Protein AF-A0A1R1INX1-F1 (afdb_monomer_lite)

pLDDT: mean 81.94, std 20.35, range [37.38, 98.44]

Radius of gyration: 22.12 Å; chains: 1; bounding box: 58×34×65 Å

Sequence (127 aa):
MRASTAHDFSGAVPVVSIDDELLDIIALLHTAPIRSFDLSTAAVITGPFIEGRVCIRMDGRSWSLPTVSCSVLALLVRLERSLRACDLFADAFNAAVVQAEAKVDAVNAWSARVRPGAPASDQEALA

Foldseek 3Di:
DDDDPDDPPVPPPPPPVQDPVLVVVLVLLPPPPWPDWDWDWDFDDDPPDTFIWIWIDTPNDIDIDTLVSLLVSLVVLCVPPVRPPSVVSSVVSNVRSVVSVVNSVVVVVVVVVPDPDPPPPPPPPDD

Secondary structure (DSSP, 8-state):
---------TT--------HHHHHHHHHHTSSSP--EEEEEEEEEETTEEEEEEEEEETTEEEEEEHHHHHHHHHHHHH-TTSTTHHHHHHHHHHHHHHHHHHHHHHHHHHHHH-S-PPP---S---

Structure (mmCIF, N/CA/C/O backbone):
data_AF-A0A1R1INX1-F1
#
_entry.id   AF-A0A1R1INX1-F1
#
loop_
_atom_site.group_PDB
_atom_site.id
_atom_site.type_symbol
_atom_site.label_atom_id
_atom_site.label_alt_id
_atom_site.label_comp_id
_atom_site.label_asym_id
_atom_site.label_entity_id
_atom_site.label_seq_id
_atom_site.pdbx_PDB_ins_code
_atom_site.Cartn_x
_atom_site.Cartn_y
_atom_site.Cartn_z
_atom_site.occupancy
_atom_site.B_iso_or_equiv
_atom_site.auth_seq_id
_atom_site.auth_comp_id
_atom_site.auth_asym_id
_atom_site.auth_atom_id
_atom_site.pdbx_PDB_model_num
ATOM 1 N N . MET A 1 1 ? 41.197 -21.918 24.699 1.00 37.38 1 MET A N 1
ATOM 2 C CA . MET A 1 1 ? 39.722 -21.924 24.796 1.00 37.38 1 MET A CA 1
ATOM 3 C C . MET A 1 1 ? 39.267 -20.466 24.785 1.00 37.38 1 MET A C 1
ATOM 5 O O . MET A 1 1 ? 39.442 -19.787 25.785 1.00 37.38 1 MET A O 1
ATOM 9 N N . ARG A 1 2 ? 38.873 -19.917 23.625 1.00 38.59 2 ARG A N 1
ATOM 10 C CA . ARG A 1 2 ? 38.417 -18.517 23.517 1.00 38.59 2 ARG A CA 1
ATOM 11 C C . ARG A 1 2 ? 36.911 -18.488 23.764 1.00 38.59 2 ARG A C 1
ATOM 13 O O . ARG A 1 2 ? 36.177 -19.185 23.072 1.00 38.59 2 ARG A O 1
ATOM 20 N N . ALA A 1 3 ? 36.490 -17.734 24.776 1.00 40.50 3 ALA A N 1
ATOM 21 C CA . ALA A 1 3 ? 35.089 -17.525 25.102 1.00 40.50 3 ALA A CA 1
ATOM 22 C C . ALA A 1 3 ? 34.399 -16.773 23.954 1.00 40.50 3 ALA A C 1
ATOM 24 O O . ALA A 1 3 ? 34.839 -15.698 23.551 1.00 40.50 3 ALA A O 1
ATOM 25 N N . SER A 1 4 ? 33.344 -17.384 23.421 1.00 46.06 4 SER A N 1
ATOM 26 C CA . SER A 1 4 ? 32.427 -16.780 22.462 1.00 46.06 4 SER A CA 1
ATOM 27 C C . SER A 1 4 ? 31.556 -15.775 23.209 1.00 46.06 4 SER A C 1
ATOM 29 O O . SER A 1 4 ? 30.741 -16.163 24.043 1.00 46.06 4 SER A O 1
ATOM 31 N N . THR A 1 5 ? 31.731 -14.485 22.937 1.00 47.03 5 THR A N 1
ATOM 32 C CA . THR A 1 5 ? 30.812 -13.440 23.394 1.00 47.03 5 THR A CA 1
ATOM 33 C C . THR A 1 5 ? 29.545 -13.513 22.549 1.00 47.03 5 THR A C 1
ATOM 35 O O . THR A 1 5 ? 29.437 -12.841 21.523 1.00 47.03 5 THR A O 1
ATOM 38 N N . ALA A 1 6 ? 28.601 -14.363 22.954 1.00 50.59 6 ALA A N 1
ATOM 39 C CA . ALA A 1 6 ? 27.237 -14.305 22.449 1.00 50.59 6 ALA A CA 1
ATOM 40 C C . ALA A 1 6 ? 26.687 -12.901 22.744 1.00 50.59 6 ALA A C 1
ATOM 42 O O . ALA A 1 6 ? 26.572 -12.509 23.904 1.00 50.59 6 ALA A O 1
ATOM 43 N N . HIS A 1 7 ? 26.446 -12.112 21.697 1.00 46.25 7 HIS A N 1
ATOM 44 C CA . HIS A 1 7 ? 25.705 -10.863 21.822 1.00 46.25 7 HIS A CA 1
ATOM 45 C C . HIS A 1 7 ? 24.255 -11.228 22.125 1.00 46.25 7 HIS A C 1
ATOM 47 O O . HIS A 1 7 ? 23.558 -11.793 21.284 1.00 46.25 7 HIS A O 1
ATOM 53 N N . ASP A 1 8 ? 23.848 -10.967 23.360 1.00 43.69 8 ASP A N 1
ATOM 54 C CA . ASP A 1 8 ? 22.480 -11.130 23.817 1.00 43.69 8 ASP A CA 1
ATOM 55 C C . ASP A 1 8 ? 21.645 -9.974 23.239 1.00 43.69 8 ASP A C 1
ATOM 57 O O . ASP A 1 8 ? 21.822 -8.817 23.615 1.00 43.69 8 ASP A O 1
ATOM 61 N N . PHE A 1 9 ? 20.787 -10.273 22.260 1.00 50.38 9 PHE A N 1
ATOM 62 C CA . PHE A 1 9 ? 19.853 -9.313 21.647 1.00 50.38 9 PHE A CA 1
ATOM 63 C C . PHE A 1 9 ? 18.531 -9.208 22.431 1.00 50.38 9 PHE A C 1
ATOM 65 O O . PHE A 1 9 ? 17.523 -8.730 21.904 1.00 50.38 9 PHE A O 1
ATOM 72 N N . SER A 1 10 ? 18.506 -9.659 23.689 1.00 42.09 10 SER A N 1
ATOM 73 C CA . SER A 1 10 ? 17.348 -9.537 24.574 1.00 42.09 10 SER A CA 1
ATOM 74 C C . SER A 1 10 ? 17.062 -8.061 24.880 1.00 42.09 10 SER A C 1
ATOM 76 O O . SER A 1 10 ? 17.700 -7.445 25.730 1.00 42.09 10 SER A O 1
ATOM 78 N N . GLY A 1 11 ? 16.121 -7.469 24.138 1.00 40.94 11 GLY A N 1
ATOM 79 C CA . GLY A 1 11 ? 15.646 -6.097 24.352 1.00 40.94 11 GLY A CA 1
ATOM 80 C C . GLY A 1 11 ? 15.815 -5.137 23.173 1.00 40.94 11 GLY A C 1
ATOM 81 O O . GLY A 1 11 ? 15.417 -3.979 23.290 1.00 40.94 11 GLY A O 1
ATOM 82 N N . ALA A 1 12 ? 16.348 -5.586 22.032 1.00 38.53 12 ALA A N 1
ATOM 83 C CA . ALA A 1 12 ? 16.347 -4.779 20.814 1.00 38.53 12 ALA A CA 1
ATOM 84 C C . ALA A 1 12 ? 14.921 -4.694 20.239 1.00 38.53 12 ALA A C 1
ATOM 86 O O . ALA A 1 12 ? 14.538 -5.462 19.361 1.00 38.53 12 ALA A O 1
ATOM 87 N N . VAL A 1 13 ? 14.116 -3.763 20.753 1.00 47.78 13 VAL A N 1
ATOM 88 C CA . VAL A 1 13 ? 12.906 -3.313 20.063 1.00 47.78 13 VAL A CA 1
ATOM 89 C C . VAL A 1 13 ? 13.390 -2.392 18.946 1.00 47.78 13 VAL A C 1
ATOM 91 O O . VAL A 1 13 ? 13.960 -1.343 19.258 1.00 47.78 13 VAL A O 1
ATOM 94 N N . PRO A 1 14 ? 13.244 -2.752 17.658 1.00 43.56 14 PRO A N 1
ATOM 95 C CA . PRO A 1 14 ? 13.551 -1.810 16.599 1.00 43.56 14 PRO A CA 1
ATOM 96 C C . PRO A 1 14 ? 12.647 -0.596 16.805 1.00 43.56 14 PRO A C 1
ATOM 98 O O . PRO A 1 14 ? 11.424 -0.703 16.723 1.00 43.56 14 PRO A O 1
ATOM 101 N N . VAL A 1 15 ? 13.248 0.555 17.110 1.00 43.31 15 VAL A N 1
ATOM 102 C CA . VAL A 1 15 ? 12.561 1.842 17.010 1.00 43.31 15 VAL A CA 1
ATOM 103 C C . VAL A 1 15 ? 12.365 2.077 15.521 1.00 43.31 15 VAL A C 1
ATOM 105 O O . VAL A 1 15 ? 13.183 2.695 14.844 1.00 43.31 15 VAL A O 1
ATOM 108 N N . VAL A 1 16 ? 11.301 1.491 14.981 1.00 50.59 16 VAL A N 1
ATOM 109 C CA . VAL A 1 16 ? 10.758 1.910 13.701 1.00 50.59 16 VAL A CA 1
ATOM 110 C C . VAL A 1 16 ? 10.175 3.284 13.988 1.00 50.59 16 VAL A C 1
ATOM 112 O O . VAL A 1 16 ? 9.192 3.392 14.716 1.00 50.59 16 VAL A O 1
ATOM 115 N N . SER A 1 17 ? 10.824 4.342 13.503 1.00 57.72 17 SER A N 1
ATOM 116 C CA . SER A 1 17 ? 10.170 5.645 13.419 1.00 57.72 17 SER A CA 1
ATOM 117 C C . SER A 1 17 ? 8.960 5.442 12.516 1.00 57.72 17 SER A C 1
ATOM 119 O O . SER A 1 17 ? 9.120 5.280 11.308 1.00 57.72 17 SER A O 1
ATOM 121 N N . ILE A 1 18 ? 7.778 5.316 13.114 1.00 64.94 18 ILE A N 1
ATOM 122 C CA . ILE A 1 18 ? 6.543 5.120 12.363 1.00 64.94 18 ILE A CA 1
ATOM 123 C C . ILE A 1 18 ? 6.227 6.462 11.718 1.00 64.94 18 ILE A C 1
ATOM 125 O O . ILE A 1 18 ? 6.137 7.471 12.411 1.00 64.94 18 ILE A O 1
ATOM 129 N N . ASP A 1 19 ? 6.132 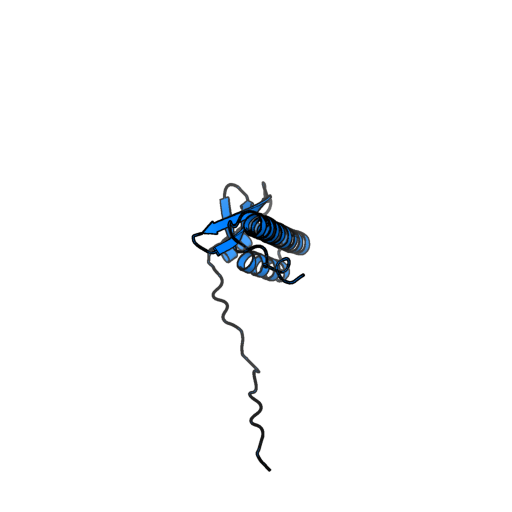6.459 10.395 1.00 80.81 19 ASP A N 1
ATOM 130 C CA . ASP A 1 19 ? 5.787 7.638 9.609 1.00 80.81 19 ASP A CA 1
ATOM 131 C C . ASP A 1 19 ? 4.395 8.153 10.020 1.00 80.81 19 ASP A C 1
ATOM 133 O O . ASP A 1 19 ? 3.470 7.354 10.220 1.00 80.81 19 ASP A O 1
ATOM 137 N N . ASP A 1 20 ? 4.247 9.475 10.145 1.00 86.44 20 ASP A N 1
ATOM 138 C CA . ASP A 1 20 ? 2.989 10.133 10.516 1.00 86.44 20 ASP A CA 1
ATOM 139 C C . ASP A 1 20 ? 1.858 9.737 9.554 1.00 86.44 20 ASP A C 1
ATOM 141 O O . ASP A 1 20 ? 0.709 9.582 9.972 1.00 86.44 20 ASP A O 1
ATOM 145 N N . GLU A 1 21 ? 2.184 9.483 8.280 1.00 89.06 21 GLU A N 1
ATOM 146 C CA . GLU A 1 21 ? 1.223 8.993 7.286 1.00 89.06 21 GLU A CA 1
ATOM 147 C C . GLU A 1 21 ? 0.618 7.632 7.670 1.00 89.06 21 GLU A C 1
ATOM 149 O O . GLU A 1 21 ? -0.579 7.413 7.482 1.00 89.06 21 GLU A O 1
ATOM 154 N N . LEU A 1 22 ? 1.410 6.715 8.240 1.00 93.25 22 LEU A N 1
ATOM 155 C CA . LEU A 1 22 ? 0.918 5.392 8.637 1.00 93.25 22 LEU A CA 1
ATOM 156 C C . LEU A 1 22 ? -0.027 5.488 9.832 1.00 93.25 22 LEU A C 1
ATOM 158 O O . LEU A 1 22 ? -1.079 4.844 9.842 1.00 93.25 22 LEU A O 1
ATOM 162 N N . LEU A 1 23 ? 0.340 6.303 10.823 1.00 91.44 23 LEU A N 1
ATOM 163 C CA . LEU A 1 23 ? -0.486 6.542 12.007 1.00 91.44 23 LEU A CA 1
ATOM 164 C C . LEU A 1 23 ? -1.820 7.182 11.626 1.00 91.44 23 LEU A C 1
ATOM 166 O O . LEU A 1 23 ? -2.868 6.790 12.135 1.00 91.44 23 LEU A O 1
ATOM 170 N N . ASP A 1 24 ? -1.783 8.126 10.693 1.00 92.94 24 ASP A N 1
ATOM 171 C CA . ASP A 1 24 ? -2.959 8.809 10.180 1.00 92.94 24 ASP A CA 1
ATOM 172 C C . ASP A 1 24 ? -3.913 7.856 9.437 1.00 92.94 24 ASP A C 1
ATOM 174 O O . ASP A 1 24 ? -5.122 7.866 9.685 1.00 92.94 24 ASP A O 1
ATOM 178 N N . ILE A 1 25 ? -3.384 6.957 8.599 1.00 94.69 25 ILE A N 1
ATOM 179 C CA . ILE A 1 25 ? -4.194 5.929 7.928 1.00 94.69 25 ILE A CA 1
ATOM 180 C C . ILE A 1 25 ? -4.833 4.981 8.951 1.00 94.69 25 ILE A C 1
ATOM 182 O O . ILE A 1 25 ? -6.027 4.693 8.849 1.00 94.69 25 ILE A O 1
ATOM 186 N N . ILE A 1 26 ? -4.080 4.518 9.954 1.00 93.38 26 ILE A N 1
ATOM 187 C CA . ILE A 1 26 ? -4.616 3.648 11.014 1.00 93.38 26 ILE A CA 1
ATOM 188 C C . ILE A 1 26 ? -5.719 4.370 11.796 1.00 93.38 26 ILE A C 1
ATOM 190 O O . ILE A 1 26 ? -6.782 3.795 12.032 1.00 93.38 26 ILE A O 1
ATOM 194 N N . ALA A 1 27 ? -5.510 5.640 12.151 1.00 91.81 27 ALA A N 1
ATOM 195 C CA . ALA A 1 27 ? -6.508 6.441 12.851 1.00 91.81 27 ALA A CA 1
ATOM 196 C C . ALA A 1 27 ? -7.815 6.555 12.051 1.00 91.81 27 ALA A C 1
ATOM 198 O O . ALA A 1 27 ? -8.897 6.398 12.615 1.00 91.81 27 ALA A O 1
ATOM 199 N N . LEU A 1 28 ? -7.733 6.760 10.734 1.00 92.25 28 LEU A N 1
ATOM 200 C CA . LEU A 1 28 ? -8.903 6.782 9.854 1.00 92.25 28 LEU A CA 1
ATOM 201 C C . LEU A 1 28 ? -9.592 5.422 9.718 1.00 92.25 28 LEU A C 1
ATOM 203 O O . LEU A 1 28 ? -10.819 5.381 9.690 1.00 92.25 28 LEU A O 1
ATOM 207 N N . LEU A 1 29 ? -8.852 4.312 9.674 1.00 92.62 29 LEU A N 1
ATOM 208 C CA . LEU A 1 29 ? -9.464 2.977 9.640 1.00 92.62 29 LEU A CA 1
ATOM 209 C C . LEU A 1 29 ? -10.341 2.721 10.879 1.00 92.62 29 LEU A C 1
ATOM 211 O O . LEU A 1 29 ? -11.355 2.028 10.795 1.00 92.62 29 LEU A O 1
ATOM 215 N N . HIS A 1 30 ? -9.999 3.333 12.017 1.00 90.56 30 HIS A N 1
ATOM 216 C CA . HIS A 1 30 ? -10.817 3.297 13.233 1.00 90.56 30 HIS A CA 1
ATOM 217 C C . HIS A 1 30 ? -12.057 4.207 13.176 1.00 90.56 30 HIS A C 1
ATOM 219 O O . HIS A 1 30 ? -12.973 4.045 13.988 1.00 90.56 30 HIS A O 1
ATOM 225 N N . THR A 1 31 ? -12.146 5.137 12.219 1.00 84.75 31 THR A N 1
ATOM 226 C CA . THR A 1 31 ? -13.328 5.994 12.045 1.00 84.75 31 THR A CA 1
ATOM 227 C C . THR A 1 31 ? -14.444 5.236 11.321 1.00 84.75 31 THR A C 1
ATOM 229 O O . THR A 1 31 ? -14.555 5.220 10.101 1.00 84.75 31 THR A O 1
ATOM 232 N N . ALA A 1 32 ? -15.293 4.551 12.090 1.00 73.00 32 ALA A N 1
ATOM 233 C CA . ALA A 1 32 ? -16.455 3.854 11.549 1.00 73.00 32 ALA A CA 1
ATOM 234 C C . ALA A 1 32 ? -17.704 4.767 11.493 1.00 73.00 32 ALA A C 1
ATOM 236 O O . ALA A 1 32 ? -17.972 5.488 12.458 1.00 73.00 32 ALA A O 1
ATOM 237 N N . PRO A 1 33 ? -18.539 4.676 10.435 1.00 83.50 33 PRO A N 1
ATOM 238 C CA . PRO A 1 33 ? -18.349 3.862 9.232 1.00 83.50 33 PRO A CA 1
ATOM 239 C C . PRO A 1 33 ? -17.424 4.534 8.201 1.00 83.50 33 PRO A C 1
ATOM 241 O O . PRO A 1 33 ? -17.624 5.704 7.877 1.00 83.50 33 PRO A O 1
ATOM 244 N N . ILE A 1 34 ? -16.501 3.756 7.621 1.00 85.38 34 ILE A N 1
ATOM 245 C CA . ILE A 1 34 ? -15.698 4.170 6.458 1.00 85.38 34 ILE A CA 1
ATOM 246 C C . ILE A 1 34 ? -16.628 4.252 5.243 1.00 85.38 34 ILE A C 1
ATOM 248 O O . ILE A 1 34 ? -17.361 3.300 4.953 1.00 85.38 34 ILE A O 1
ATOM 252 N N . ARG A 1 35 ? -16.629 5.384 4.532 1.00 87.69 35 ARG A N 1
ATOM 253 C CA . ARG A 1 35 ? -17.554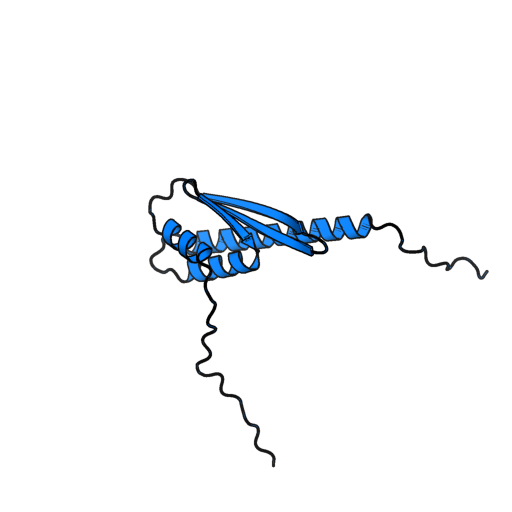 5.631 3.406 1.00 87.69 35 ARG A CA 1
ATOM 254 C C . ARG A 1 35 ? -16.959 5.239 2.061 1.00 87.69 35 ARG A C 1
ATOM 256 O O . ARG A 1 35 ? -17.700 4.903 1.140 1.00 87.69 35 ARG A O 1
ATOM 263 N N . SER A 1 36 ? -15.639 5.299 1.942 1.00 90.50 36 SER A N 1
ATOM 264 C CA . SER A 1 36 ? -14.893 4.924 0.744 1.00 90.50 36 SER A CA 1
ATOM 265 C C . SER A 1 36 ? -13.512 4.397 1.110 1.00 90.50 36 SER A C 1
ATOM 267 O O . SER A 1 36 ? -12.839 4.967 1.964 1.00 90.50 36 SER A O 1
ATOM 269 N N . PHE A 1 37 ? -13.091 3.329 0.437 1.00 93.44 37 PHE A N 1
ATOM 270 C CA . PHE A 1 37 ? -11.756 2.751 0.547 1.00 93.44 37 PHE A CA 1
ATOM 271 C C . PHE A 1 37 ? -11.366 2.165 -0.811 1.00 93.44 37 PHE A C 1
ATOM 273 O O . PHE A 1 37 ? -12.098 1.339 -1.356 1.00 93.44 37 PHE A O 1
ATOM 280 N N . ASP A 1 38 ? -10.243 2.614 -1.363 1.00 95.75 38 ASP A N 1
ATOM 281 C CA . ASP A 1 38 ? -9.711 2.153 -2.644 1.00 95.75 38 ASP A CA 1
ATOM 282 C C . ASP A 1 38 ? -8.183 2.065 -2.590 1.00 95.75 38 ASP A C 1
ATOM 284 O O . ASP A 1 38 ? -7.514 2.903 -1.974 1.00 95.75 38 ASP A O 1
ATOM 288 N N . LEU A 1 39 ? -7.647 1.047 -3.262 1.00 97.31 39 LEU A N 1
ATOM 289 C CA . LEU A 1 39 ? -6.217 0.822 -3.422 1.00 97.31 39 LEU A CA 1
ATOM 290 C C . LEU A 1 39 ? -5.893 0.764 -4.909 1.00 97.31 39 LEU A C 1
ATOM 292 O O . LEU A 1 39 ? -6.436 -0.048 -5.656 1.00 97.31 39 LEU A O 1
ATOM 296 N N . SER A 1 40 ? -4.942 1.587 -5.329 1.00 97.06 40 SER A N 1
ATOM 297 C CA . SER A 1 40 ? -4.376 1.537 -6.673 1.00 97.06 40 SER A CA 1
ATOM 298 C C . SER A 1 40 ? -2.859 1.422 -6.601 1.00 97.06 40 SER A C 1
ATOM 300 O O . SER A 1 40 ? -2.242 1.691 -5.575 1.00 97.06 40 SER A O 1
ATOM 302 N N . THR A 1 41 ? -2.238 0.965 -7.683 1.00 98.06 41 THR A N 1
ATOM 303 C CA . THR A 1 41 ? -0.806 0.641 -7.700 1.00 98.06 41 THR A CA 1
ATOM 304 C C . THR A 1 41 ? -0.121 1.279 -8.897 1.00 98.06 41 THR A C 1
ATOM 306 O O . THR A 1 41 ? -0.696 1.358 -9.988 1.00 98.06 41 THR A O 1
ATOM 309 N N . ALA A 1 42 ? 1.122 1.712 -8.723 1.00 95.56 42 ALA A N 1
ATOM 310 C CA . ALA A 1 42 ? 1.927 2.319 -9.774 1.00 95.56 42 ALA A CA 1
ATOM 311 C C . ALA A 1 42 ? 3.388 1.871 -9.668 1.00 95.56 42 ALA A C 1
ATOM 313 O O . ALA A 1 42 ? 3.873 1.578 -8.580 1.00 95.56 42 ALA A O 1
ATOM 314 N N . ALA A 1 43 ? 4.085 1.852 -10.802 1.00 96.25 43 ALA A N 1
ATOM 315 C CA . ALA A 1 43 ? 5.543 1.861 -10.835 1.00 96.25 43 ALA A CA 1
ATOM 316 C C . ALA A 1 43 ? 5.977 3.286 -11.198 1.00 96.25 43 ALA A C 1
ATOM 318 O O . ALA A 1 43 ? 5.564 3.812 -12.234 1.00 96.25 43 ALA A O 1
ATOM 319 N N . VAL A 1 44 ? 6.757 3.924 -10.331 1.00 94.69 44 VAL A N 1
ATOM 320 C CA . VAL A 1 44 ? 7.223 5.303 -10.490 1.00 94.69 44 VAL A CA 1
ATOM 321 C C . VAL A 1 44 ? 8.702 5.281 -10.843 1.00 94.69 44 VAL A C 1
ATOM 323 O O . VAL A 1 44 ? 9.500 4.633 -10.171 1.00 94.69 44 VAL A O 1
ATOM 326 N N . ILE A 1 45 ? 9.059 5.983 -11.915 1.00 92.69 45 ILE A N 1
ATOM 327 C CA . ILE A 1 45 ? 10.441 6.097 -12.380 1.00 92.69 45 ILE A CA 1
ATOM 328 C C . ILE A 1 45 ? 10.994 7.433 -11.888 1.00 92.69 45 ILE A C 1
ATOM 330 O O . ILE A 1 45 ? 10.546 8.490 -12.335 1.00 92.69 45 ILE A O 1
ATOM 334 N N . THR A 1 46 ? 11.978 7.381 -10.994 1.00 88.88 46 THR A N 1
ATOM 335 C CA . THR A 1 46 ? 12.641 8.565 -10.436 1.00 88.88 46 THR A CA 1
AT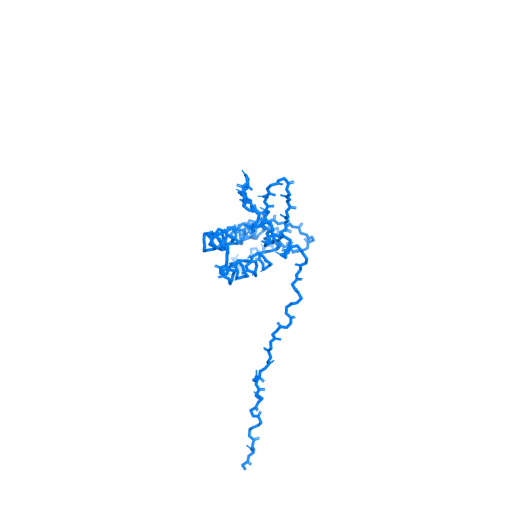OM 336 C C . THR A 1 46 ? 14.142 8.447 -10.670 1.00 88.88 46 THR A C 1
ATOM 338 O O . THR A 1 46 ? 14.850 7.718 -9.975 1.00 88.88 46 THR A O 1
ATOM 341 N N . GLY A 1 47 ? 14.644 9.165 -11.678 1.00 85.88 47 GLY A N 1
ATOM 342 C CA . GLY A 1 47 ? 16.044 9.063 -12.088 1.00 85.88 47 GLY A CA 1
ATOM 343 C C . GLY A 1 47 ? 16.392 7.631 -12.531 1.00 85.88 47 GLY A C 1
ATOM 344 O O . GLY A 1 47 ? 15.721 7.109 -13.421 1.00 85.88 47 GLY A O 1
ATOM 345 N N . PRO A 1 48 ? 17.424 6.985 -11.949 1.00 85.69 48 PRO A N 1
ATOM 346 C CA . PRO A 1 48 ? 17.816 5.626 -12.323 1.00 85.69 48 PRO A CA 1
ATOM 347 C C . PRO A 1 48 ? 16.986 4.531 -11.632 1.00 85.69 48 PRO A C 1
ATOM 349 O O . PRO A 1 48 ? 17.212 3.351 -11.896 1.00 85.69 48 PRO A O 1
ATOM 352 N N . PHE A 1 49 ? 16.067 4.896 -10.735 1.00 88.75 49 PHE A N 1
ATOM 353 C CA . PHE A 1 49 ? 15.320 3.950 -9.911 1.00 88.75 49 PHE A CA 1
ATOM 354 C C . PHE A 1 49 ? 13.882 3.799 -10.402 1.00 88.75 49 PHE A C 1
ATOM 356 O O . PHE A 1 49 ? 13.244 4.768 -10.818 1.00 88.75 49 PHE A O 1
ATOM 363 N N . ILE A 1 50 ? 13.370 2.572 -10.318 1.00 93.19 50 ILE A N 1
ATOM 364 C CA . ILE A 1 50 ? 11.957 2.253 -10.511 1.00 93.19 50 ILE A CA 1
ATOM 365 C C . ILE A 1 50 ? 11.449 1.733 -9.168 1.00 93.19 50 ILE A C 1
ATOM 367 O O . ILE A 1 50 ? 11.964 0.740 -8.658 1.00 93.19 50 ILE A O 1
ATOM 371 N N . GLU A 1 51 ? 10.466 2.417 -8.593 1.00 95.44 51 GLU A N 1
ATOM 372 C CA . GLU A 1 51 ? 9.893 2.095 -7.286 1.00 95.44 51 GLU A CA 1
ATOM 373 C C . GLU A 1 51 ? 8.404 1.762 -7.424 1.00 95.44 51 GLU A C 1
ATOM 375 O O . GLU A 1 51 ? 7.653 2.458 -8.111 1.00 95.44 51 GLU A O 1
ATOM 380 N N . GLY A 1 52 ? 7.963 0.700 -6.752 1.00 97.06 52 GLY A N 1
ATOM 381 C CA . GLY A 1 52 ? 6.549 0.367 -6.633 1.00 97.06 52 GLY A CA 1
ATOM 382 C C . GLY A 1 52 ? 5.889 1.245 -5.576 1.00 97.06 52 GLY A C 1
ATOM 383 O O . GLY A 1 52 ? 6.398 1.372 -4.461 1.00 97.06 52 GLY A O 1
ATOM 384 N N . ARG A 1 53 ? 4.738 1.831 -5.903 1.00 97.56 53 ARG A N 1
ATOM 385 C CA . ARG A 1 53 ? 3.940 2.620 -4.961 1.00 97.56 53 ARG A CA 1
ATOM 386 C C . ARG A 1 53 ? 2.502 2.131 -4.898 1.00 97.56 53 ARG A C 1
ATOM 388 O O . ARG A 1 53 ? 1.896 1.800 -5.922 1.00 97.56 53 ARG A O 1
ATOM 395 N N . VAL A 1 54 ? 1.956 2.137 -3.688 1.00 98.06 54 VAL A N 1
ATOM 396 C CA . VAL A 1 54 ? 0.543 1.885 -3.403 1.00 98.06 54 VAL A CA 1
ATOM 397 C C . VAL A 1 54 ? -0.121 3.218 -3.087 1.00 98.06 54 VAL A C 1
ATOM 399 O O . VAL A 1 54 ? 0.275 3.930 -2.167 1.00 98.06 54 VAL A O 1
ATOM 402 N N . CYS A 1 55 ? -1.130 3.565 -3.871 1.00 97.56 55 CYS A N 1
ATOM 403 C CA . CYS A 1 55 ? -1.956 4.741 -3.676 1.00 97.56 55 CYS A CA 1
ATOM 404 C C . CYS A 1 55 ? -3.210 4.335 -2.903 1.00 97.56 55 CYS A C 1
ATOM 406 O O . CYS A 1 55 ? -4.039 3.576 -3.408 1.00 97.56 55 CYS A O 1
ATOM 408 N N . ILE A 1 56 ? -3.338 4.849 -1.687 1.00 97.12 56 ILE A N 1
ATOM 409 C CA . ILE A 1 56 ? -4.444 4.568 -0.774 1.00 97.12 56 ILE A CA 1
ATOM 410 C C . ILE A 1 56 ? -5.399 5.748 -0.840 1.00 97.12 56 ILE A C 1
ATOM 412 O O . ILE A 1 56 ? -4.963 6.894 -0.722 1.00 97.12 56 ILE A O 1
ATOM 416 N N . ARG A 1 57 ? -6.695 5.492 -1.011 1.00 96.62 57 ARG A N 1
ATOM 417 C CA . ARG A 1 57 ? -7.734 6.524 -0.962 1.00 96.62 57 ARG A CA 1
ATOM 418 C C . ARG A 1 57 ? -8.788 6.114 0.045 1.00 96.62 57 ARG A C 1
ATOM 420 O O . ARG A 1 57 ? -9.355 5.031 -0.059 1.00 96.62 57 ARG A O 1
ATOM 427 N N . MET A 1 58 ? -9.053 6.984 1.007 1.00 95.06 58 MET A N 1
ATOM 428 C CA . MET A 1 58 ? -10.029 6.721 2.055 1.00 95.06 58 MET A CA 1
ATOM 429 C C . MET A 1 58 ? -10.667 8.028 2.499 1.00 95.06 58 MET A C 1
ATOM 431 O O . MET A 1 58 ? -9.964 8.986 2.810 1.00 95.06 58 MET A O 1
ATOM 435 N N . ASP A 1 59 ? -11.995 8.071 2.478 1.00 91.81 59 ASP A N 1
ATOM 436 C CA . ASP A 1 59 ? -12.821 9.187 2.958 1.00 91.81 59 ASP A CA 1
ATOM 437 C C . ASP A 1 59 ? -12.327 10.583 2.538 1.00 91.81 59 ASP A C 1
ATOM 439 O O . ASP A 1 59 ? -12.213 11.518 3.327 1.00 91.81 59 ASP A O 1
ATOM 443 N N . GLY A 1 60 ? -12.034 10.725 1.241 1.00 89.44 60 GLY A N 1
ATOM 444 C CA . GLY A 1 60 ? -11.607 11.988 0.628 1.00 89.44 60 GLY A CA 1
ATOM 445 C C . GLY A 1 60 ? -10.129 12.337 0.830 1.00 89.44 60 GLY A C 1
ATOM 446 O O . GLY A 1 60 ? -9.669 13.347 0.299 1.00 89.44 60 GLY A O 1
ATOM 447 N N . ARG A 1 61 ? -9.371 11.498 1.540 1.00 94.00 61 ARG A N 1
ATOM 448 C CA . ARG A 1 61 ? -7.924 11.628 1.730 1.00 94.00 61 ARG A CA 1
ATOM 449 C C . ARG A 1 61 ? -7.183 10.616 0.869 1.00 94.00 61 ARG A C 1
ATOM 451 O O . ARG A 1 61 ? -7.753 9.621 0.408 1.00 94.00 61 ARG A O 1
ATOM 458 N N . SER A 1 62 ? -5.934 10.919 0.541 1.00 95.62 62 SER 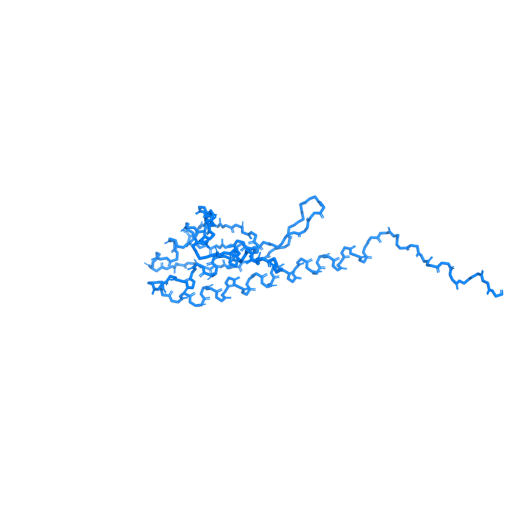A N 1
ATOM 459 C CA . SER A 1 62 ? -5.131 10.071 -0.335 1.00 95.62 62 SER A CA 1
ATOM 460 C C . SER A 1 62 ? -3.660 10.123 0.046 1.00 95.62 62 SER A C 1
ATOM 462 O O . SER A 1 62 ? -3.131 11.199 0.309 1.00 95.62 62 SER A O 1
ATOM 464 N N . TRP A 1 63 ? -3.019 8.959 0.017 1.00 96.56 63 TRP A N 1
ATOM 465 C CA . TRP A 1 63 ? -1.598 8.773 0.297 1.00 96.56 63 TRP A CA 1
ATOM 466 C C . TRP A 1 63 ? -0.979 7.961 -0.831 1.00 96.56 63 TRP A C 1
ATOM 468 O O . TRP A 1 63 ? -1.662 7.178 -1.495 1.00 96.56 63 TRP A O 1
ATOM 478 N N . SER A 1 64 ? 0.319 8.132 -1.044 1.00 96.06 64 SER A N 1
ATOM 479 C CA . SER A 1 64 ? 1.093 7.286 -1.944 1.00 96.06 64 SER A CA 1
ATOM 480 C C . SER A 1 64 ? 2.280 6.765 -1.164 1.00 96.06 64 SER A C 1
ATOM 482 O O . SER A 1 64 ? 3.181 7.535 -0.852 1.00 96.06 64 SER A O 1
ATOM 484 N N . LEU A 1 65 ? 2.284 5.473 -0.861 1.00 96.19 65 LEU A N 1
ATOM 485 C CA . LEU A 1 65 ? 3.302 4.846 -0.030 1.00 96.19 65 LEU A CA 1
ATOM 486 C C . LEU A 1 65 ? 4.227 3.968 -0.878 1.00 96.19 65 LEU A C 1
ATOM 488 O O . LEU A 1 65 ? 3.739 3.279 -1.780 1.00 96.19 65 LEU A O 1
ATOM 492 N N . PRO A 1 66 ? 5.536 3.923 -0.580 1.00 95.56 66 PRO A N 1
ATOM 493 C CA . PRO A 1 66 ? 6.400 2.844 -1.046 1.00 95.56 66 PRO A CA 1
ATOM 494 C C . PRO A 1 66 ? 5.858 1.479 -0.603 1.00 95.56 66 PRO A C 1
ATOM 496 O O . PRO A 1 66 ? 5.213 1.370 0.447 1.00 95.56 66 PRO A O 1
ATOM 499 N N . THR A 1 67 ? 6.159 0.421 -1.360 1.00 96.31 67 THR A N 1
ATOM 500 C CA . THR A 1 67 ? 5.727 -0.950 -1.024 1.00 96.31 67 THR A CA 1
ATOM 501 C C . THR A 1 67 ? 6.145 -1.368 0.384 1.00 96.31 67 THR A C 1
ATOM 503 O O . THR A 1 67 ? 5.338 -1.940 1.108 1.00 96.31 67 THR A O 1
ATOM 506 N N . VAL A 1 68 ? 7.353 -0.998 0.820 1.00 95.06 68 VAL A N 1
ATOM 507 C CA . VAL A 1 68 ? 7.848 -1.290 2.176 1.00 95.06 68 VAL A CA 1
ATOM 508 C C . VAL A 1 68 ? 6.963 -0.654 3.251 1.00 95.06 68 VAL A C 1
ATOM 510 O O . VAL A 1 68 ? 6.528 -1.349 4.168 1.00 95.06 68 VAL A O 1
ATOM 513 N N . SER A 1 69 ? 6.645 0.638 3.132 1.00 95.56 69 SER A N 1
ATOM 514 C CA . SER A 1 69 ? 5.774 1.328 4.093 1.00 95.56 69 SER A CA 1
ATOM 515 C C . SER A 1 69 ? 4.362 0.740 4.100 1.00 95.56 69 SER A C 1
ATOM 517 O O . SER A 1 69 ? 3.749 0.631 5.158 1.00 95.56 69 SER A O 1
ATOM 519 N N . CYS A 1 70 ? 3.858 0.297 2.944 1.00 96.50 70 CYS A N 1
ATOM 520 C CA . CYS A 1 70 ? 2.558 -0.366 2.849 1.00 96.50 70 CYS A CA 1
ATOM 521 C C . CYS A 1 70 ? 2.558 -1.765 3.501 1.00 96.50 70 CYS A C 1
ATOM 523 O O . CYS A 1 70 ? 1.599 -2.116 4.186 1.00 96.50 70 CYS A O 1
ATOM 525 N N . SER A 1 71 ? 3.651 -2.527 3.400 1.00 96.31 71 SER A N 1
ATOM 526 C CA . SER A 1 71 ? 3.818 -3.791 4.136 1.00 96.31 71 SER A CA 1
ATOM 527 C C . SER A 1 71 ? 3.899 -3.574 5.650 1.00 96.31 71 SER A C 1
ATOM 529 O O . SER A 1 71 ? 3.313 -4.334 6.422 1.00 96.31 71 SER A O 1
ATOM 531 N N . VAL A 1 72 ? 4.587 -2.515 6.095 1.00 95.81 72 VAL A N 1
ATOM 532 C CA . VAL A 1 72 ? 4.608 -2.124 7.515 1.00 95.81 72 VAL A CA 1
ATOM 533 C C . VAL A 1 72 ? 3.205 -1.732 7.977 1.00 95.81 72 VAL A C 1
ATOM 535 O O . VAL A 1 72 ? 2.765 -2.199 9.023 1.00 95.81 72 VAL A O 1
ATOM 538 N N . LEU A 1 73 ? 2.467 -0.953 7.183 1.00 95.62 73 LEU A N 1
ATOM 539 C CA . LEU A 1 73 ? 1.072 -0.616 7.463 1.00 95.62 73 LEU A CA 1
ATOM 540 C C . LEU A 1 73 ? 0.203 -1.870 7.612 1.00 95.62 73 LEU A C 1
ATOM 542 O O . LEU A 1 73 ? -0.546 -1.969 8.577 1.00 95.62 73 LEU A O 1
ATOM 546 N N . ALA A 1 74 ? 0.330 -2.842 6.704 1.00 96.81 74 ALA A N 1
ATOM 547 C CA . ALA A 1 74 ? -0.404 -4.104 6.775 1.00 96.81 74 ALA A CA 1
ATOM 548 C C . ALA A 1 74 ? -0.121 -4.858 8.086 1.00 96.81 74 ALA A C 1
ATOM 550 O O . ALA A 1 74 ? -1.048 -5.350 8.733 1.00 96.81 74 ALA A O 1
ATOM 551 N N . LEU A 1 75 ? 1.147 -4.906 8.512 1.00 95.25 75 LEU A N 1
ATOM 552 C CA . LEU A 1 75 ? 1.539 -5.498 9.791 1.00 95.25 75 LEU A CA 1
ATOM 553 C C . LEU A 1 75 ? 0.913 -4.750 10.973 1.00 95.25 75 LEU A C 1
ATOM 555 O O . LEU A 1 75 ? 0.336 -5.389 11.850 1.00 95.25 75 LEU A O 1
ATOM 559 N N . LEU A 1 76 ? 1.010 -3.418 10.995 1.00 94.12 76 LEU A N 1
ATOM 560 C CA . LEU A 1 76 ? 0.451 -2.592 12.067 1.00 94.12 76 LEU A CA 1
ATOM 561 C C . LEU A 1 76 ? -1.065 -2.777 12.168 1.00 94.12 76 LEU A C 1
ATOM 563 O O . LEU A 1 76 ? -1.570 -3.084 13.241 1.00 94.12 76 LEU A O 1
ATOM 567 N N . VAL A 1 77 ? -1.774 -2.716 11.040 1.00 94.56 77 VAL A N 1
ATOM 568 C CA . VAL A 1 77 ? -3.222 -2.958 10.952 1.00 94.56 77 VAL A CA 1
ATOM 569 C C . VAL A 1 77 ? -3.594 -4.335 11.499 1.00 94.56 77 VAL A C 1
ATOM 571 O O . VAL A 1 77 ? -4.581 -4.462 12.217 1.00 94.56 77 VAL A O 1
ATOM 574 N N . ARG A 1 78 ? -2.796 -5.373 11.230 1.00 94.06 78 ARG A N 1
ATOM 575 C CA . ARG A 1 78 ? -3.051 -6.726 11.749 1.00 94.06 78 ARG A CA 1
ATOM 576 C C . ARG A 1 78 ? -2.856 -6.846 13.263 1.00 94.06 78 ARG A C 1
ATOM 578 O O . ARG A 1 78 ? -3.426 -7.738 13.887 1.00 94.06 78 ARG A O 1
ATOM 585 N N . LEU A 1 79 ? -2.072 -5.952 13.864 1.00 92.88 79 LEU A N 1
ATOM 586 C CA . LEU A 1 79 ? -1.884 -5.874 15.314 1.00 92.88 79 LEU A CA 1
ATOM 587 C C . LEU A 1 79 ? -2.990 -5.061 16.018 1.00 92.88 79 LEU A C 1
ATOM 589 O O . LEU A 1 79 ? -3.153 -5.189 17.235 1.00 92.88 79 LEU A O 1
ATOM 593 N N . GLU A 1 80 ? -3.797 -4.293 15.278 1.00 90.75 80 GLU A N 1
ATOM 594 C CA . GLU A 1 80 ? -4.908 -3.486 15.799 1.00 90.75 80 GLU A CA 1
ATOM 595 C C . GLU A 1 80 ? -6.125 -4.349 16.178 1.00 90.75 80 GLU A C 1
ATOM 597 O O . GLU A 1 80 ? -7.081 -4.515 15.419 1.00 90.75 80 GLU A O 1
ATOM 602 N N . ARG A 1 81 ? -6.129 -4.893 17.400 1.00 84.12 81 ARG A N 1
ATOM 603 C CA . ARG A 1 81 ? -7.188 -5.811 17.880 1.00 84.12 81 ARG A CA 1
ATOM 604 C C . ARG A 1 81 ? -8.589 -5.199 17.952 1.00 84.12 81 ARG A C 1
ATOM 606 O O . ARG A 1 81 ? -9.572 -5.935 17.939 1.00 84.12 81 ARG A O 1
ATOM 613 N N . SER A 1 82 ? -8.691 -3.881 18.104 1.00 88.12 82 SER A N 1
ATOM 614 C CA . SER A 1 82 ? -9.970 -3.161 18.159 1.00 88.12 82 SER A CA 1
ATOM 615 C C . SER A 1 82 ? -10.527 -2.829 16.774 1.00 88.12 82 SER A C 1
ATOM 617 O O . SER A 1 82 ? -11.710 -2.493 16.666 1.00 88.12 82 SER A O 1
ATOM 619 N N . LEU A 1 83 ? -9.711 -2.941 15.720 1.00 89.62 83 LEU A N 1
ATOM 620 C CA . LEU A 1 83 ? -10.121 -2.627 14.362 1.00 89.62 83 LEU A CA 1
ATOM 621 C C . LEU A 1 83 ? -10.947 -3.777 13.782 1.00 89.62 83 LEU A C 1
ATOM 623 O O . LEU A 1 83 ? -10.489 -4.911 13.635 1.00 89.62 83 LEU A O 1
ATOM 627 N N . ARG A 1 84 ? -12.191 -3.479 13.408 1.00 87.12 84 ARG A N 1
ATOM 628 C CA . ARG A 1 84 ? -13.037 -4.445 12.700 1.00 87.12 84 ARG A CA 1
ATOM 629 C C . ARG A 1 84 ? -12.448 -4.719 11.319 1.00 87.12 84 ARG A C 1
ATOM 631 O O . ARG A 1 84 ? -12.052 -3.786 10.632 1.00 87.12 84 ARG A O 1
ATOM 638 N N . ALA A 1 85 ? -12.462 -5.986 10.905 1.00 89.50 85 ALA A N 1
ATOM 639 C CA . ALA A 1 85 ? -11.930 -6.418 9.611 1.00 89.50 85 ALA A CA 1
ATOM 640 C C . ALA A 1 85 ? -10.430 -6.110 9.405 1.00 89.50 85 ALA A C 1
ATOM 642 O O . ALA A 1 85 ? -9.989 -5.986 8.263 1.00 89.50 85 ALA A O 1
ATOM 643 N N . CYS A 1 86 ? -9.644 -6.027 10.488 1.00 92.62 86 CYS A N 1
ATOM 644 C CA . CYS A 1 86 ? -8.196 -5.803 10.427 1.00 92.62 86 CYS A CA 1
ATOM 645 C C . CYS A 1 86 ? -7.488 -6.757 9.451 1.00 92.62 86 CYS A C 1
ATOM 647 O O . CYS A 1 86 ? -6.687 -6.309 8.636 1.00 92.62 86 CYS A O 1
ATOM 649 N N . ASP A 1 87 ? -7.851 -8.042 9.455 1.00 94.31 87 ASP A N 1
ATOM 650 C CA . ASP A 1 87 ? -7.289 -9.037 8.539 1.00 94.31 87 ASP A CA 1
ATOM 651 C C . ASP A 1 87 ? -7.575 -8.717 7.068 1.00 94.31 87 ASP A C 1
ATOM 653 O O . ASP A 1 87 ? -6.670 -8.790 6.245 1.00 94.31 87 ASP A O 1
ATOM 657 N N . LEU A 1 88 ? -8.799 -8.287 6.738 1.00 93.38 88 LEU A N 1
ATOM 658 C CA . LEU A 1 88 ? -9.167 -7.938 5.362 1.00 93.38 88 LEU A CA 1
ATOM 659 C C . LEU A 1 88 ? -8.397 -6.711 4.867 1.00 93.38 88 LEU A C 1
ATOM 661 O O . LEU A 1 88 ? -7.949 -6.693 3.722 1.00 93.38 88 LEU A O 1
ATOM 665 N N . PHE A 1 89 ? -8.222 -5.697 5.717 1.00 94.81 89 PHE A N 1
ATOM 666 C CA . PHE A 1 89 ? -7.417 -4.528 5.365 1.00 94.81 89 PHE A CA 1
ATOM 667 C C . PHE A 1 89 ? -5.942 -4.890 5.193 1.00 94.81 89 PHE A C 1
ATOM 669 O O . PHE A 1 89 ? -5.336 -4.504 4.195 1.00 94.81 89 PHE A O 1
ATOM 676 N N . ALA A 1 90 ? -5.371 -5.662 6.121 1.00 96.56 90 ALA A N 1
ATOM 677 C CA . ALA A 1 90 ? -3.987 -6.116 6.031 1.00 96.56 90 ALA A CA 1
ATOM 678 C C . ALA A 1 90 ? -3.737 -6.937 4.753 1.00 96.56 90 ALA A C 1
ATOM 680 O O . ALA A 1 90 ? -2.764 -6.691 4.039 1.00 96.56 90 ALA A O 1
ATOM 681 N N . ASP A 1 91 ? -4.640 -7.861 4.421 1.00 97.56 91 ASP A N 1
ATOM 682 C CA . ASP A 1 91 ? -4.547 -8.676 3.208 1.00 97.56 91 ASP A CA 1
ATOM 683 C C . ASP A 1 91 ? -4.688 -7.820 1.939 1.00 97.56 91 ASP A C 1
ATOM 685 O O . ASP A 1 91 ? -3.944 -8.022 0.979 1.00 97.56 91 ASP A O 1
ATOM 689 N N . ALA A 1 92 ? -5.575 -6.819 1.940 1.00 97.25 92 ALA A N 1
ATOM 690 C CA . ALA A 1 92 ? -5.723 -5.885 0.824 1.00 97.25 92 ALA A CA 1
ATOM 691 C C . ALA A 1 92 ? -4.449 -5.054 0.588 1.00 97.25 92 ALA A C 1
ATOM 693 O O . ALA A 1 92 ? -4.014 -4.914 -0.559 1.00 97.25 92 ALA A O 1
ATOM 694 N N . PHE A 1 93 ? -3.813 -4.548 1.652 1.00 97.88 93 PHE A N 1
ATOM 695 C CA . PHE A 1 93 ? -2.534 -3.840 1.546 1.00 97.88 93 PHE A CA 1
ATOM 696 C C . PHE A 1 93 ? -1.425 -4.749 1.002 1.00 97.88 93 PHE A C 1
ATOM 698 O O . PHE A 1 93 ? -0.734 -4.366 0.059 1.00 97.88 93 PHE A O 1
ATOM 705 N N . ASN A 1 94 ? -1.303 -5.978 1.512 1.00 98.19 94 ASN A N 1
ATOM 706 C CA . ASN A 1 94 ? -0.321 -6.946 1.011 1.00 98.19 94 ASN A CA 1
ATOM 707 C C . ASN A 1 94 ? -0.559 -7.310 -0.464 1.00 98.19 94 ASN A C 1
ATOM 709 O O . ASN A 1 94 ? 0.386 -7.376 -1.250 1.00 98.19 94 ASN A O 1
ATOM 713 N N . ALA A 1 95 ? -1.815 -7.499 -0.872 1.00 98.31 95 ALA A N 1
ATOM 714 C CA . ALA A 1 95 ? -2.153 -7.759 -2.269 1.00 98.31 95 ALA A CA 1
ATOM 715 C C . ALA A 1 95 ? -1.768 -6.579 -3.180 1.00 98.31 95 ALA A C 1
ATOM 717 O O . ALA A 1 95 ? -1.223 -6.785 -4.268 1.00 98.31 95 ALA A O 1
ATOM 718 N N . ALA A 1 96 ? -1.997 -5.342 -2.727 1.00 98.25 96 ALA A N 1
ATOM 719 C CA . ALA A 1 96 ? -1.584 -4.145 -3.452 1.00 98.25 96 ALA A CA 1
ATOM 720 C C . ALA A 1 96 ? -0.053 -4.027 -3.554 1.00 98.25 96 ALA A C 1
ATOM 722 O O . ALA A 1 96 ? 0.455 -3.655 -4.612 1.00 98.25 96 ALA A O 1
ATOM 723 N N . VAL A 1 97 ? 0.689 -4.399 -2.505 1.00 98.31 97 VAL A N 1
ATOM 724 C CA . VAL A 1 97 ? 2.160 -4.466 -2.540 1.00 98.31 97 VAL A CA 1
ATOM 725 C C . VAL A 1 97 ? 2.636 -5.419 -3.633 1.00 98.31 97 VAL A C 1
ATOM 727 O O . VAL A 1 97 ? 3.377 -4.994 -4.519 1.00 98.31 97 VAL A O 1
ATOM 730 N N . VAL A 1 98 ? 2.139 -6.659 -3.643 1.00 98.44 98 VAL A N 1
ATOM 731 C CA . VAL A 1 98 ? 2.509 -7.663 -4.658 1.00 98.44 98 VAL A CA 1
ATOM 732 C C . VAL A 1 98 ? 2.205 -7.160 -6.072 1.00 98.44 98 VAL A C 1
ATOM 734 O O . VAL A 1 98 ? 3.009 -7.321 -6.990 1.00 98.44 98 VAL A O 1
ATOM 737 N N . GLN A 1 99 ? 1.060 -6.503 -6.267 1.00 98.25 99 GLN A N 1
ATOM 738 C CA . GLN A 1 99 ? 0.702 -5.951 -7.571 1.00 98.25 99 GLN A CA 1
ATOM 739 C C . GLN A 1 99 ? 1.606 -4.775 -7.986 1.00 98.25 99 GLN A C 1
ATOM 741 O O . GLN A 1 99 ? 1.917 -4.632 -9.172 1.00 98.25 99 GLN A O 1
ATOM 746 N N . ALA A 1 100 ? 2.019 -3.922 -7.047 1.00 98.06 100 ALA A N 1
ATOM 747 C CA . ALA A 1 100 ? 2.946 -2.828 -7.322 1.00 98.06 100 ALA A CA 1
ATOM 748 C C . ALA A 1 100 ? 4.341 -3.354 -7.699 1.00 98.06 100 ALA A C 1
ATOM 750 O O . ALA A 1 100 ? 4.924 -2.873 -8.670 1.00 98.06 100 ALA A O 1
ATOM 751 N N . GLU A 1 101 ? 4.839 -4.379 -7.005 1.00 97.94 101 GLU A N 1
ATOM 752 C CA . GLU A 1 101 ? 6.111 -5.039 -7.331 1.00 97.94 101 GLU A CA 1
ATOM 753 C C . GLU A 1 101 ? 6.065 -5.703 -8.712 1.00 97.94 101 GLU A C 1
ATOM 755 O O . GLU A 1 101 ? 6.941 -5.463 -9.542 1.00 97.94 101 GLU A O 1
ATOM 760 N N . ALA A 1 102 ? 4.974 -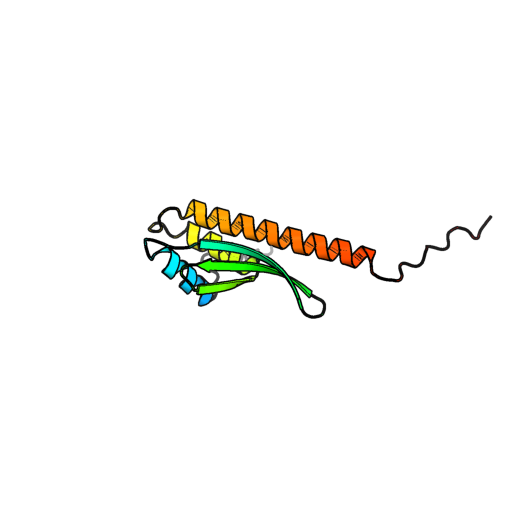6.401 -9.040 1.00 98.12 102 ALA A N 1
ATOM 761 C CA . ALA A 1 102 ? 4.788 -6.977 -10.372 1.00 98.12 102 ALA A CA 1
ATOM 762 C C . ALA A 1 102 ? 4.815 -5.917 -11.494 1.00 98.12 102 ALA A C 1
ATOM 764 O O . ALA A 1 102 ? 5.285 -6.183 -12.604 1.00 98.12 102 ALA A O 1
ATOM 765 N N . LYS A 1 103 ? 4.334 -4.692 -11.228 1.00 97.50 103 LYS A N 1
ATOM 766 C CA . LYS A 1 103 ? 4.444 -3.571 -12.179 1.00 97.50 103 LYS A CA 1
ATOM 767 C C . LYS A 1 103 ? 5.888 -3.104 -12.345 1.00 97.50 103 LYS A C 1
ATOM 769 O O . LYS A 1 103 ? 6.289 -2.823 -13.472 1.00 97.50 103 LYS A O 1
ATOM 774 N N . VAL A 1 104 ? 6.663 -3.037 -11.263 1.00 97.19 104 VAL A N 1
ATOM 775 C CA . VAL A 1 104 ? 8.099 -2.720 -11.322 1.00 97.19 104 VAL A CA 1
ATOM 776 C C . VAL A 1 104 ? 8.836 -3.756 -12.167 1.00 97.19 104 VAL A C 1
ATOM 778 O O . VAL A 1 104 ? 9.568 -3.380 -13.083 1.00 97.19 104 VAL A O 1
ATOM 781 N N . ASP A 1 105 ? 8.576 -5.043 -11.942 1.00 96.81 105 ASP A N 1
ATOM 782 C CA . ASP A 1 105 ? 9.168 -6.135 -12.720 1.00 96.81 105 ASP A CA 1
ATOM 783 C C . ASP A 1 105 ? 8.816 -6.039 -14.205 1.00 96.81 105 ASP A C 1
ATOM 785 O O . ASP A 1 105 ? 9.689 -6.165 -15.068 1.00 96.81 105 ASP A O 1
ATOM 789 N N . ALA A 1 106 ? 7.555 -5.735 -14.524 1.00 95.81 106 ALA A N 1
ATOM 790 C CA . ALA A 1 106 ? 7.119 -5.533 -15.901 1.00 95.81 106 ALA A CA 1
ATOM 791 C C . ALA A 1 106 ? 7.846 -4.356 -16.578 1.00 95.81 106 ALA A C 1
ATOM 793 O O . ALA A 1 106 ? 8.267 -4.473 -17.735 1.00 95.81 106 ALA A O 1
ATOM 794 N N . VAL A 1 107 ? 8.037 -3.237 -15.867 1.00 93.19 107 VAL A N 1
ATOM 795 C CA . VAL A 1 107 ? 8.783 -2.074 -16.378 1.00 93.19 107 VAL A CA 1
ATOM 796 C C . VAL A 1 107 ? 10.265 -2.410 -16.550 1.00 93.19 107 VAL A C 1
ATOM 798 O O . VAL A 1 107 ? 10.842 -2.072 -17.584 1.00 93.19 107 VAL A O 1
ATOM 801 N N . ASN A 1 108 ? 10.878 -3.123 -15.603 1.00 92.38 108 ASN A N 1
ATOM 802 C CA . ASN A 1 108 ? 12.265 -3.583 -15.704 1.00 92.38 108 ASN A CA 1
ATOM 803 C C . ASN A 1 108 ? 12.470 -4.510 -16.912 1.00 92.38 108 ASN A C 1
ATOM 805 O O . ASN A 1 108 ? 13.385 -4.298 -17.709 1.00 92.38 108 ASN A O 1
ATOM 809 N N . ALA A 1 109 ? 11.584 -5.491 -17.100 1.00 92.56 109 ALA A N 1
ATOM 810 C CA . ALA A 1 109 ? 11.627 -6.417 -18.231 1.00 92.56 109 ALA A CA 1
ATOM 811 C C . ALA A 1 109 ? 11.408 -5.710 -19.578 1.00 92.56 109 ALA A C 1
ATOM 813 O O . ALA A 1 109 ? 12.003 -6.070 -20.597 1.00 92.56 109 ALA A O 1
ATOM 814 N N . TRP A 1 110 ? 10.551 -4.689 -19.616 1.00 91.25 110 TRP A N 1
ATOM 815 C CA . TRP A 1 110 ? 10.412 -3.829 -20.787 1.00 91.25 110 TRP A CA 1
ATOM 816 C C . TRP A 1 110 ? 11.687 -3.012 -21.047 1.00 91.25 110 TRP A C 1
ATOM 818 O O . TRP A 1 110 ? 12.214 -3.063 -22.156 1.00 91.25 110 TRP A O 1
ATOM 828 N N . SER A 1 111 ? 12.232 -2.346 -20.027 1.00 86.50 111 SER A N 1
ATOM 829 C CA . SER A 1 111 ? 13.447 -1.525 -20.121 1.00 86.50 111 SER A CA 1
ATOM 830 C C . SER A 1 111 ? 14.652 -2.328 -20.626 1.00 86.50 111 SER A C 1
ATOM 832 O O . SER A 1 111 ? 15.376 -1.876 -21.514 1.00 86.50 111 SER A O 1
ATOM 834 N N . ALA A 1 112 ? 14.821 -3.565 -20.147 1.00 85.88 112 ALA A N 1
ATOM 835 C CA . ALA A 1 112 ? 15.887 -4.465 -20.587 1.00 85.88 112 ALA A CA 1
ATOM 836 C C . ALA A 1 112 ? 15.822 -4.806 -22.087 1.00 85.88 112 ALA A C 1
ATOM 838 O O . ALA A 1 112 ? 16.864 -4.933 -22.724 1.00 85.88 112 ALA A O 1
ATOM 839 N N . ARG A 1 113 ? 14.617 -4.915 -22.667 1.00 83.88 113 ARG A N 1
ATOM 840 C CA . ARG A 1 113 ? 14.425 -5.199 -24.103 1.00 83.88 113 ARG A CA 1
ATOM 841 C C . ARG A 1 113 ? 14.695 -3.994 -25.001 1.00 83.88 113 ARG A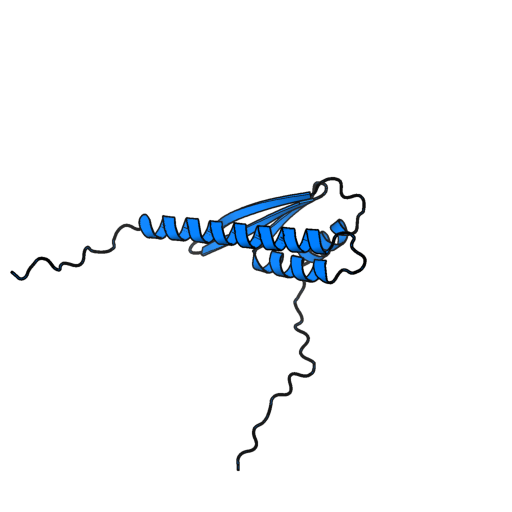 C 1
ATOM 843 O O . ARG A 1 113 ? 15.017 -4.175 -26.168 1.00 83.88 113 ARG A O 1
ATOM 850 N N . VAL A 1 114 ? 14.511 -2.783 -24.480 1.00 79.50 114 VAL A N 1
ATOM 851 C CA . VAL A 1 114 ? 14.578 -1.539 -25.264 1.00 79.50 114 VAL A CA 1
ATOM 852 C C . VAL A 1 114 ? 15.973 -0.906 -25.229 1.00 79.50 114 VAL A C 1
ATOM 854 O O . VAL A 1 114 ? 16.281 -0.093 -26.097 1.00 79.50 114 VAL A O 1
ATOM 857 N N . ARG A 1 115 ? 16.843 -1.280 -24.275 1.00 66.56 115 ARG A N 1
ATOM 858 C CA . ARG A 1 115 ? 18.226 -0.775 -24.215 1.00 66.56 115 ARG A CA 1
ATOM 859 C C . ARG A 1 115 ? 18.972 -1.060 -25.531 1.00 66.56 115 ARG A C 1
ATOM 861 O O . ARG A 1 115 ? 19.223 -2.226 -25.836 1.00 66.56 115 ARG A O 1
ATOM 868 N N . PRO A 1 116 ? 19.374 -0.025 -26.292 1.00 55.00 116 PRO A N 1
ATOM 869 C CA . PRO A 1 116 ? 20.193 -0.212 -27.481 1.00 55.00 116 PRO A CA 1
ATOM 870 C C . PRO A 1 116 ? 21.595 -0.664 -27.050 1.00 55.00 116 PRO A C 1
ATOM 872 O O . PRO A 1 116 ? 22.266 0.059 -26.316 1.00 55.00 116 PRO A O 1
ATOM 875 N N . GLY A 1 117 ? 22.041 -1.839 -27.505 1.00 56.50 117 GLY A N 1
ATOM 876 C CA . GLY A 1 117 ? 23.453 -2.234 -27.438 1.00 56.50 117 GLY A CA 1
ATOM 877 C C . GLY A 1 117 ? 23.827 -3.352 -26.462 1.00 56.50 117 GLY A C 1
ATOM 878 O O . GLY A 1 117 ? 24.770 -3.192 -25.692 1.00 56.50 117 GLY A O 1
ATOM 879 N N . ALA A 1 118 ? 23.198 -4.524 -26.557 1.00 48.72 118 ALA A N 1
ATOM 880 C CA . ALA A 1 118 ? 24.016 -5.730 -26.433 1.00 48.72 118 ALA A CA 1
ATOM 881 C C . ALA A 1 118 ? 24.755 -5.884 -27.775 1.00 48.72 118 ALA A C 1
ATOM 883 O O . ALA A 1 118 ? 24.071 -5.992 -28.798 1.00 48.72 118 ALA A O 1
ATOM 884 N N . PRO A 1 119 ? 26.100 -5.829 -27.838 1.00 46.12 119 PRO A N 1
ATOM 885 C CA . PRO A 1 119 ? 26.783 -6.250 -29.050 1.00 46.12 119 PRO A CA 1
ATOM 886 C C . PRO A 1 119 ? 26.372 -7.700 -29.307 1.00 46.12 119 PRO A C 1
ATOM 888 O O . PRO A 1 119 ? 26.433 -8.533 -28.398 1.00 46.12 119 PRO A O 1
ATOM 891 N N . ALA A 1 120 ? 25.906 -7.987 -30.523 1.00 51.03 120 ALA A N 1
ATOM 892 C CA . ALA A 1 120 ? 25.871 -9.356 -31.005 1.00 51.03 120 ALA A CA 1
ATOM 893 C C . ALA A 1 120 ? 27.278 -9.914 -30.770 1.00 51.03 120 ALA A C 1
ATOM 895 O O . ALA A 1 120 ? 28.257 -9.320 -31.215 1.00 51.03 120 ALA A O 1
ATOM 896 N N . SER A 1 121 ? 27.400 -10.964 -29.966 1.00 52.50 121 SER A N 1
ATOM 897 C CA . SER A 1 121 ? 28.675 -11.645 -29.804 1.00 52.50 121 SER A CA 1
ATOM 898 C C . SER A 1 121 ? 29.120 -12.108 -31.188 1.00 52.50 121 SER A C 1
ATOM 900 O O . SER A 1 121 ? 28.472 -12.981 -31.766 1.00 52.50 121 SER A O 1
ATOM 902 N N . ASP A 1 122 ? 30.190 -11.504 -31.705 1.00 47.91 122 ASP A N 1
ATOM 903 C CA . ASP A 1 122 ? 30.919 -11.925 -32.901 1.00 47.91 122 ASP A CA 1
ATOM 904 C C . ASP A 1 122 ? 31.455 -13.351 -32.695 1.00 47.91 122 ASP A C 1
ATOM 906 O O . ASP A 1 122 ? 32.609 -13.568 -32.326 1.00 47.91 122 ASP A O 1
ATOM 910 N N . GLN A 1 123 ? 30.590 -14.345 -32.882 1.00 45.72 123 GLN A N 1
ATOM 911 C CA . GLN A 1 123 ? 30.938 -15.765 -32.854 1.00 45.72 123 GLN A CA 1
ATOM 912 C C . GLN A 1 123 ? 30.632 -16.454 -34.195 1.00 45.72 123 GLN A C 1
ATOM 914 O O . GLN A 1 123 ? 30.450 -17.663 -34.250 1.00 45.72 123 GLN A O 1
ATOM 919 N N . GLU A 1 124 ? 30.636 -15.682 -35.285 1.00 42.47 124 GLU A N 1
ATOM 920 C CA . GLU A 1 124 ? 30.619 -16.162 -36.674 1.00 42.47 124 GLU A CA 1
ATOM 921 C C . GLU A 1 124 ? 31.739 -15.492 -37.487 1.00 42.47 124 GLU A C 1
ATOM 923 O O . GLU A 1 124 ? 31.510 -14.826 -38.490 1.00 42.47 124 GLU A O 1
ATOM 928 N N . ALA A 1 125 ? 32.986 -15.632 -37.038 1.00 42.53 125 ALA A N 1
ATOM 929 C CA . ALA A 1 125 ? 34.149 -15.279 -37.851 1.00 42.53 125 ALA A CA 1
ATOM 930 C C . ALA A 1 125 ? 35.366 -16.120 -37.453 1.00 42.53 125 ALA A C 1
ATOM 932 O O . ALA A 1 125 ? 36.373 -15.578 -37.017 1.00 42.53 125 ALA A O 1
ATOM 933 N N . LEU A 1 126 ? 35.246 -17.446 -37.544 1.00 44.44 126 LEU A N 1
ATOM 934 C CA . LEU A 1 126 ? 36.363 -18.402 -37.591 1.00 44.44 126 LEU A CA 1
ATOM 935 C C . LEU A 1 126 ? 35.819 -19.739 -38.127 1.00 44.44 126 LEU A C 1
ATOM 937 O O . LEU A 1 126 ? 35.630 -20.702 -37.386 1.00 44.44 126 LEU A O 1
ATOM 941 N N . ALA A 1 127 ? 35.521 -19.756 -39.426 1.00 41.59 127 ALA A N 1
ATOM 942 C CA . ALA A 1 127 ? 35.390 -20.956 -40.246 1.00 41.59 127 ALA A CA 1
ATOM 943 C C . ALA A 1 127 ? 36.035 -20.676 -41.607 1.00 41.59 127 ALA A C 1
ATOM 945 O O . ALA A 1 127 ? 35.827 -19.552 -42.121 1.00 41.59 127 ALA A O 1
#